Protein AF-C4JZL5-F1 (afdb_monomer)

Solvent-accessible surface area (backbone atoms only — not comparable to full-atom values): 5413 Å² total; per-residue (Å²): 125,103,52,83,99,60,84,86,86,82,87,88,71,84,86,73,76,59,43,67,40,71,59,50,88,80,47,56,72,69,58,45,52,53,51,50,54,26,41,52,55,42,51,53,53,38,47,75,72,73,48,61,87,78,72,85,53,43,79,27,32,28,41,20,84,89,76,59,42,48,49,70,49,85,73,55,89,65,82,85,79,87,125

Organism: Uncinocarpus reesii (strain UAMH 1704) (NCBI:txid336963)

InterPro domains:
  IPR011009 Protein kinase-like domain superfamily [SSF56112] (9-73)

Foldseek 3Di:
DPDDPDDDDDDDDDDDDFDQCLCVVVDDPVVNVLLVVQVVVQVVVCVVVVFDAPDPDSRQWGADPVVSHIGGPPRDDDPPPPD

Radius of gyration: 15.66 Å; Cα contacts (8 Å, |Δi|>4): 76; chains: 1; bounding box: 35×31×49 Å

Nearest PDB structures (foldseek):
  4lrj-assembly1_A  TM=8.281E-01  e=2.670E-02  Escherichia coli O157:H7
  4lrj-assembly2_B  TM=7.960E-01  e=3.536E-02  Escherichia coli O157:H7
  7udq-assembly2_B  TM=6.472E-01  e=1.545E-01  Homo sapiens
  6yll-assembly2_B  TM=7.180E-01  e=1.103E+00  Homo sapiens
  7wcx-assembly1_A  TM=5.268E-01  e=1.934E+00  Homo sapiens

Structure (mmCIF, N/CA/C/O backbone):
data_AF-C4JZL5-F1
#
_entry.id   AF-C4JZL5-F1
#
loop_
_atom_site.group_PDB
_atom_site.id
_atom_site.type_symbol
_atom_site.label_atom_id
_atom_site.label_alt_id
_atom_site.label_comp_id
_atom_site.label_asym_id
_atom_site.label_entity_id
_atom_site.label_seq_id
_atom_site.pdbx_PDB_ins_code
_atom_site.Cartn_x
_atom_site.Cartn_y
_atom_site.Cartn_z
_atom_site.occupancy
_atom_site.B_iso_or_equiv
_atom_site.auth_seq_id
_atom_site.auth_comp_id
_atom_site.auth_asym_id
_atom_site.auth_atom_id
_atom_site.pdbx_PDB_model_num
ATOM 1 N N . MET A 1 1 ? 5.511 5.426 -34.686 1.00 56.84 1 MET A N 1
ATOM 2 C CA . MET A 1 1 ? 5.234 4.784 -33.378 1.00 56.84 1 MET A CA 1
ATOM 3 C C . MET A 1 1 ? 6.418 5.083 -32.467 1.00 56.84 1 MET A C 1
ATOM 5 O O . MET A 1 1 ? 7.529 4.947 -32.961 1.00 56.84 1 MET A O 1
ATOM 9 N N . PRO A 1 2 ? 6.233 5.544 -31.217 1.00 76.88 2 PRO A N 1
ATOM 10 C CA . PRO A 1 2 ? 7.304 6.180 -30.440 1.00 76.88 2 PRO A CA 1
ATOM 11 C C . PRO A 1 2 ? 8.334 5.210 -29.834 1.00 76.88 2 PRO A C 1
ATOM 13 O O . PRO A 1 2 ? 9.107 5.622 -28.980 1.00 76.88 2 PRO A O 1
ATOM 16 N N . VAL A 1 3 ? 8.375 3.943 -30.258 1.00 81.00 3 VAL A N 1
ATOM 17 C CA . VAL A 1 3 ? 9.332 2.961 -29.730 1.00 81.00 3 VAL A CA 1
ATOM 18 C C . VAL A 1 3 ? 9.932 2.136 -30.878 1.00 81.00 3 VAL A C 1
ATOM 20 O O . VAL A 1 3 ? 9.444 1.043 -31.165 1.00 81.00 3 VAL A O 1
ATOM 23 N N . PRO A 1 4 ? 10.940 2.658 -31.603 1.00 85.12 4 PRO A N 1
ATOM 24 C CA . PRO A 1 4 ? 11.702 1.859 -32.560 1.00 85.12 4 PRO A CA 1
ATOM 25 C C . PRO A 1 4 ? 12.407 0.713 -31.821 1.00 85.12 4 PRO A C 1
ATOM 27 O O . PRO A 1 4 ? 13.082 0.962 -30.827 1.00 85.12 4 PRO A O 1
ATOM 30 N N . GLU A 1 5 ? 12.210 -0.524 -32.283 1.00 88.00 5 GLU A N 1
ATOM 31 C CA . GLU A 1 5 ? 12.811 -1.762 -31.737 1.00 88.00 5 GLU A CA 1
ATOM 32 C C . GLU A 1 5 ? 12.449 -2.128 -30.283 1.00 88.00 5 GLU A C 1
ATOM 34 O O . GLU A 1 5 ? 12.992 -3.084 -29.732 1.00 88.00 5 GLU A O 1
ATOM 39 N N . GLY A 1 6 ? 11.503 -1.426 -29.657 1.00 85.00 6 GLY A N 1
ATOM 40 C CA . GLY A 1 6 ? 11.053 -1.731 -28.298 1.00 85.00 6 GLY A CA 1
ATOM 41 C C . GLY A 1 6 ? 9.582 -2.127 -28.216 1.00 85.00 6 GLY A C 1
ATOM 42 O O . GLY A 1 6 ? 8.871 -2.231 -29.215 1.00 85.00 6 GLY A O 1
ATOM 43 N N . TYR A 1 7 ? 9.117 -2.336 -26.987 1.00 87.38 7 TYR A N 1
ATOM 44 C CA . TYR A 1 7 ? 7.727 -2.653 -26.679 1.00 87.38 7 TYR A CA 1
ATOM 45 C C . TYR A 1 7 ? 7.217 -1.777 -25.533 1.00 87.38 7 TYR A C 1
ATOM 47 O O . TYR A 1 7 ? 7.988 -1.293 -24.706 1.00 87.38 7 TYR A O 1
ATOM 55 N N . ILE A 1 8 ? 5.902 -1.576 -25.490 1.00 87.69 8 ILE A N 1
ATOM 56 C CA . ILE A 1 8 ? 5.217 -0.942 -24.363 1.00 87.69 8 ILE A CA 1
ATOM 57 C C . ILE A 1 8 ? 4.504 -2.051 -23.596 1.00 87.69 8 ILE A C 1
ATOM 59 O O . ILE A 1 8 ? 3.705 -2.786 -24.174 1.00 87.69 8 ILE A O 1
ATOM 63 N N . LEU A 1 9 ? 4.794 -2.171 -22.302 1.00 83.62 9 LEU A N 1
ATOM 64 C CA . LEU A 1 9 ? 4.096 -3.084 -21.404 1.00 83.62 9 LEU A CA 1
ATOM 65 C C . LEU A 1 9 ? 3.013 -2.315 -20.646 1.00 83.62 9 LEU A C 1
ATOM 67 O O . LEU A 1 9 ? 3.312 -1.355 -19.937 1.00 83.62 9 LEU A O 1
ATOM 71 N N . PHE A 1 10 ? 1.765 -2.761 -20.764 1.00 84.38 10 PHE A N 1
ATOM 72 C CA . PHE A 1 10 ? 0.664 -2.284 -19.935 1.00 84.38 10 PHE A CA 1
ATOM 73 C C . PHE A 1 10 ? 0.348 -3.340 -18.879 1.00 84.38 10 PHE A C 1
ATOM 75 O O . PHE A 1 10 ? 0.075 -4.490 -19.218 1.00 84.38 10 PHE A O 1
ATOM 82 N N . ILE A 1 11 ? 0.363 -2.947 -17.606 1.00 81.31 11 ILE A N 1
ATOM 83 C CA . ILE A 1 11 ? -0.118 -3.784 -16.505 1.00 81.31 11 ILE A CA 1
ATOM 84 C C . ILE A 1 11 ? -1.504 -3.267 -16.131 1.00 81.31 11 ILE A C 1
ATOM 86 O O . ILE A 1 11 ? -1.645 -2.137 -15.665 1.00 81.31 11 ILE A O 1
ATOM 90 N N . VAL A 1 12 ? -2.530 -4.083 -16.366 1.00 85.81 12 VAL A N 1
ATOM 91 C CA . VAL A 1 12 ? -3.906 -3.774 -15.965 1.00 85.81 12 VAL A CA 1
ATOM 92 C C . VAL A 1 12 ? -4.164 -4.450 -14.626 1.00 85.81 12 VAL A C 1
ATOM 94 O O . VAL A 1 12 ? -4.018 -5.663 -14.505 1.00 85.81 12 VAL A O 1
ATOM 97 N N . MET A 1 13 ? -4.530 -3.658 -13.624 1.00 84.00 13 MET A N 1
ATOM 98 C CA . MET A 1 13 ? -4.843 -4.128 -12.275 1.00 84.00 13 MET A CA 1
ATOM 99 C C . MET A 1 13 ? -6.235 -3.653 -11.873 1.00 84.00 13 MET A C 1
ATOM 101 O O . MET A 1 13 ? -6.762 -2.690 -12.437 1.00 84.00 13 MET A O 1
ATOM 105 N N . GLU A 1 14 ? -6.824 -4.317 -10.881 1.00 86.00 14 GLU A N 1
ATOM 106 C CA . GLU A 1 14 ? -8.051 -3.838 -10.254 1.00 86.00 14 GLU A CA 1
ATOM 107 C C . GLU A 1 14 ? -7.821 -2.453 -9.634 1.00 86.00 14 GLU A C 1
ATOM 109 O O . GLU A 1 14 ? -6.803 -2.192 -8.988 1.00 86.00 14 GLU A O 1
ATOM 114 N N . LYS A 1 15 ? -8.783 -1.548 -9.832 1.00 84.56 15 LYS A N 1
ATOM 115 C CA . LYS A 1 15 ? -8.755 -0.241 -9.181 1.00 84.56 15 LYS A CA 1
ATOM 116 C C . LYS A 1 15 ? -9.115 -0.416 -7.708 1.00 84.56 15 LYS A C 1
ATOM 118 O O . LYS A 1 15 ? -10.286 -0.580 -7.374 1.00 84.56 15 LYS A O 1
ATOM 123 N N . VAL A 1 16 ? -8.115 -0.324 -6.839 1.00 85.38 16 VAL A N 1
ATOM 124 C CA . VAL A 1 16 ? -8.326 -0.408 -5.390 1.00 85.38 16 VAL A CA 1
ATOM 125 C C . VAL A 1 16 ? -9.044 0.841 -4.852 1.00 85.38 16 VAL A C 1
ATOM 127 O O . VAL A 1 16 ? -8.834 1.948 -5.365 1.00 85.38 16 VAL A O 1
ATOM 130 N N . PRO A 1 17 ? -9.904 0.693 -3.828 1.00 86.12 17 PRO A N 1
ATOM 131 C CA . PRO A 1 17 ? -10.470 1.823 -3.105 1.00 86.12 17 PRO A CA 1
ATOM 132 C C . PRO A 1 17 ? -9.415 2.477 -2.200 1.00 86.12 17 PRO A C 1
ATOM 134 O O . PRO A 1 17 ? -8.361 1.908 -1.923 1.00 86.12 17 PRO A O 1
ATOM 137 N N . GLY A 1 18 ? -9.736 3.664 -1.691 1.00 85.75 18 GLY A N 1
ATOM 138 C CA . GLY A 1 18 ? -8.898 4.378 -0.733 1.00 85.75 18 GLY A CA 1
ATOM 139 C C . GLY A 1 18 ? -8.199 5.596 -1.319 1.00 85.75 18 GLY A C 1
ATOM 140 O O . GLY A 1 18 ? -8.380 5.967 -2.480 1.00 85.75 18 GLY A O 1
ATOM 141 N N . GLU A 1 19 ? -7.420 6.244 -0.469 1.00 87.56 19 GLU A N 1
ATOM 142 C CA . GLU A 1 19 ? -6.756 7.510 -0.749 1.00 87.56 19 GLU A CA 1
ATOM 143 C C . GLU A 1 19 ? -5.240 7.371 -0.667 1.00 87.56 19 GLU A C 1
ATOM 145 O O . GLU A 1 19 ? -4.710 6.516 0.046 1.00 87.56 19 GLU A O 1
ATOM 150 N N . SER A 1 20 ? -4.548 8.215 -1.431 1.00 85.81 20 SER A N 1
ATOM 151 C CA . SER A 1 20 ? -3.093 8.289 -1.391 1.00 85.81 20 SER A CA 1
ATOM 152 C C . SER A 1 20 ? -2.633 8.865 -0.054 1.00 85.81 20 SER A C 1
ATOM 154 O O . SER A 1 20 ? -3.191 9.846 0.431 1.00 85.81 20 SER A O 1
ATOM 156 N N . LEU A 1 21 ? -1.571 8.295 0.510 1.00 87.31 21 LEU A N 1
ATOM 157 C CA . LEU A 1 21 ? -1.004 8.720 1.790 1.00 87.31 21 LEU A CA 1
ATOM 158 C C . LEU A 1 21 ? 0.028 9.854 1.673 1.00 87.31 21 LEU A C 1
ATOM 160 O O . LEU A 1 21 ? 0.845 10.041 2.573 1.00 87.31 21 LEU A O 1
ATOM 164 N N . VAL A 1 22 ? 0.017 10.635 0.589 1.00 88.38 22 VAL A N 1
ATOM 165 C CA . VAL A 1 22 ? 0.952 1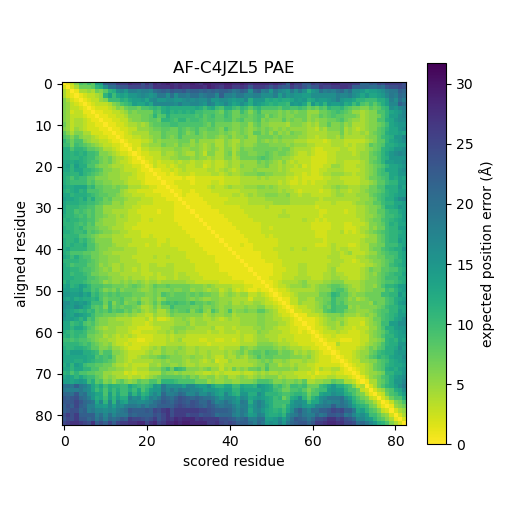1.766 0.393 1.00 88.38 22 VAL A CA 1
ATOM 166 C C . VAL A 1 22 ? 0.857 12.798 1.523 1.00 88.38 22 VAL A C 1
ATOM 168 O O . VAL A 1 22 ? 1.861 13.399 1.901 1.00 88.38 22 VAL A O 1
ATOM 171 N N . ASP A 1 23 ? -0.326 12.965 2.109 1.00 89.50 23 ASP A N 1
ATOM 172 C CA . ASP A 1 23 ? -0.597 13.890 3.208 1.00 89.50 23 ASP A CA 1
ATOM 173 C C . ASP A 1 23 ? -0.457 13.255 4.605 1.00 89.50 23 ASP A C 1
ATOM 175 O O . ASP A 1 23 ? -0.779 13.894 5.605 1.00 89.50 23 ASP A O 1
ATOM 179 N N . PHE A 1 24 ? 0.038 12.014 4.700 1.00 89.50 24 PHE A N 1
ATOM 180 C CA . PHE A 1 24 ? 0.047 11.211 5.928 1.00 89.50 24 PHE A CA 1
ATOM 181 C C . PHE A 1 24 ? 0.568 11.961 7.160 1.00 89.50 24 PHE A C 1
ATOM 183 O O . PHE A 1 24 ? 0.003 11.845 8.246 1.00 89.50 24 PHE A O 1
ATOM 190 N N . TRP A 1 25 ? 1.631 12.752 7.005 1.00 91.12 25 TRP A N 1
ATOM 191 C CA . TRP A 1 25 ? 2.258 13.476 8.114 1.00 91.12 25 TRP A CA 1
ATOM 192 C C . TRP A 1 25 ? 1.412 14.623 8.672 1.00 91.12 25 TRP A C 1
ATOM 194 O O . TRP A 1 25 ? 1.607 14.996 9.827 1.00 91.12 25 TRP A O 1
ATOM 204 N N . TYR A 1 26 ? 0.468 15.140 7.887 1.00 93.50 26 TYR A N 1
ATOM 205 C CA . TYR A 1 26 ? -0.456 16.200 8.291 1.00 93.50 26 TYR A CA 1
ATOM 206 C C . TYR A 1 26 ? -1.723 15.659 8.963 1.00 93.50 26 TYR A C 1
ATOM 208 O O . TYR A 1 26 ? -2.517 16.435 9.492 1.00 93.50 26 TYR A O 1
ATOM 216 N N . ARG A 1 27 ? -1.915 14.334 8.968 1.00 90.75 27 ARG A N 1
ATOM 217 C CA . ARG A 1 27 ? -3.086 13.694 9.573 1.00 90.75 27 ARG A CA 1
ATOM 218 C C . ARG A 1 27 ? -3.001 13.679 11.106 1.00 90.75 27 ARG A C 1
ATOM 220 O O . ARG A 1 27 ? -1.897 13.617 11.667 1.00 90.75 27 ARG A O 1
ATOM 227 N N . PRO A 1 28 ? -4.152 13.679 11.805 1.00 94.56 28 PRO A N 1
ATOM 228 C CA . PRO A 1 28 ? -4.204 13.549 13.257 1.00 94.56 28 PRO A CA 1
ATOM 229 C C . PRO A 1 28 ? -3.402 12.342 13.776 1.00 94.56 28 PRO A C 1
ATOM 231 O O . PRO A 1 28 ? -3.307 11.317 13.094 1.00 94.56 28 PRO A O 1
ATOM 234 N N . PRO A 1 29 ? -2.816 12.417 14.986 1.00 93.50 29 PRO A N 1
ATOM 235 C CA . PRO A 1 29 ? -2.063 11.305 15.570 1.00 93.50 29 PRO A CA 1
ATOM 236 C C . PRO A 1 29 ? -2.835 9.979 15.604 1.00 93.50 29 PRO A C 1
ATOM 238 O O . PRO A 1 29 ? -2.259 8.941 15.288 1.00 93.50 29 PRO A O 1
ATOM 241 N N . GLU A 1 30 ? -4.129 10.016 15.927 1.00 92.19 30 GLU A N 1
ATOM 242 C CA . GLU A 1 30 ? -4.963 8.811 16.007 1.00 92.19 30 GLU A CA 1
ATOM 243 C C . GLU A 1 30 ? -5.152 8.132 14.645 1.00 92.19 30 GLU A C 1
ATOM 245 O O . GLU A 1 30 ? -5.019 6.910 14.534 1.00 92.19 30 GLU A O 1
ATOM 250 N N . ASP A 1 31 ? -5.365 8.922 13.591 1.00 90.38 31 ASP A N 1
ATOM 251 C CA . ASP A 1 31 ? -5.498 8.414 12.224 1.00 90.38 31 ASP A CA 1
ATOM 252 C C . ASP A 1 31 ? -4.191 7.800 11.732 1.00 90.38 31 ASP A C 1
ATOM 254 O O . ASP A 1 31 ? -4.184 6.709 11.158 1.00 90.38 31 ASP A O 1
ATOM 258 N N . ARG A 1 32 ? -3.061 8.462 12.011 1.00 92.38 32 ARG A N 1
ATOM 259 C CA . ARG A 1 32 ? -1.735 7.937 11.664 1.00 92.38 32 ARG A CA 1
ATOM 260 C C . ARG A 1 32 ? -1.475 6.592 12.329 1.00 92.38 32 ARG A C 1
ATOM 262 O O . ARG A 1 32 ? -0.934 5.692 11.688 1.00 92.38 32 ARG A O 1
ATOM 269 N N . GLU A 1 33 ? -1.877 6.433 13.586 1.00 93.19 33 GLU A N 1
ATOM 270 C CA . GLU A 1 33 ? -1.700 5.178 14.313 1.00 93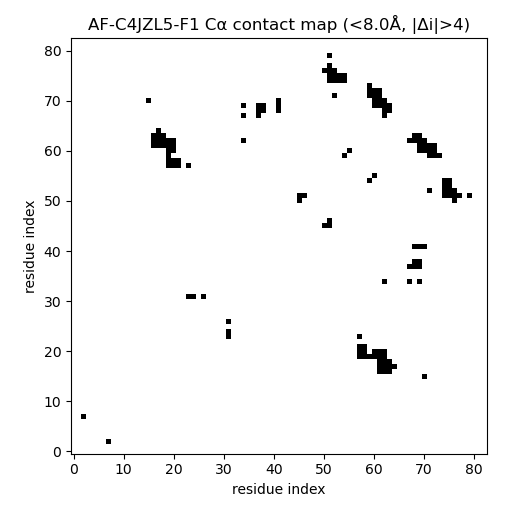.19 33 GLU A CA 1
ATOM 271 C C . GLU A 1 33 ? -2.608 4.066 13.769 1.00 93.19 33 GLU A C 1
ATOM 273 O O . GLU A 1 33 ? -2.175 2.922 13.623 1.00 93.19 33 GLU A O 1
ATOM 278 N N . LYS A 1 34 ? -3.846 4.394 13.378 1.00 90.31 34 LYS A N 1
ATOM 279 C CA . LYS A 1 34 ? -4.734 3.442 12.695 1.00 90.31 34 LYS A CA 1
ATOM 280 C C . LYS A 1 34 ? -4.130 2.959 11.373 1.00 90.31 34 LYS A C 1
ATOM 282 O O . LYS A 1 34 ? -4.018 1.752 11.161 1.00 90.31 34 LYS A O 1
ATOM 287 N N . ILE A 1 35 ? -3.656 3.888 10.544 1.00 90.50 35 ILE A N 1
ATOM 288 C CA . ILE A 1 35 ? -3.007 3.587 9.260 1.00 90.50 35 ILE A CA 1
ATOM 289 C C . ILE A 1 35 ? -1.770 2.702 9.463 1.00 90.50 35 ILE A C 1
ATOM 291 O O . ILE A 1 35 ? -1.590 1.726 8.740 1.00 90.50 35 ILE A O 1
ATOM 295 N N . ARG A 1 36 ? -0.935 2.985 10.473 1.00 91.62 36 ARG A N 1
ATOM 296 C CA . ARG A 1 36 ? 0.254 2.172 10.790 1.00 91.62 36 ARG A CA 1
ATOM 297 C C . ARG A 1 36 ? -0.091 0.732 11.158 1.00 91.62 36 ARG A C 1
ATOM 299 O O . ARG A 1 36 ? 0.603 -0.187 10.725 1.00 91.62 36 ARG A O 1
ATOM 306 N N . ARG A 1 37 ? -1.163 0.515 11.925 1.00 91.50 37 ARG A N 1
ATOM 307 C CA . ARG A 1 37 ? -1.627 -0.843 12.256 1.00 91.50 37 ARG A CA 1
ATOM 308 C C . ARG A 1 37 ? -2.102 -1.601 11.017 1.00 91.50 37 ARG A C 1
ATOM 310 O O . ARG A 1 37 ? -1.757 -2.772 10.870 1.00 91.50 37 ARG A O 1
ATOM 317 N N . ALA A 1 38 ? -2.848 -0.947 10.127 1.00 88.88 38 ALA A N 1
ATOM 318 C CA . ALA A 1 38 ? -3.297 -1.550 8.871 1.00 88.88 38 ALA A CA 1
ATOM 319 C C . ALA A 1 38 ? -2.119 -1.866 7.930 1.00 88.88 38 ALA A C 1
ATOM 321 O O . ALA A 1 38 ? -2.049 -2.964 7.371 1.00 88.88 38 ALA A O 1
ATOM 322 N N . PHE A 1 39 ? -1.154 -0.946 7.825 1.00 88.88 39 PHE A N 1
ATOM 323 C CA . PHE A 1 39 ? 0.094 -1.15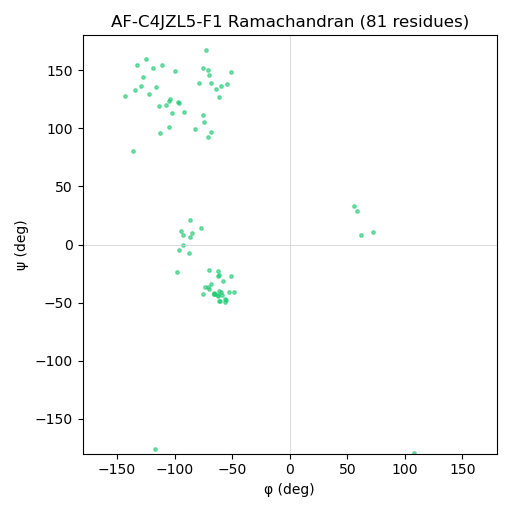1 7.087 1.00 88.88 39 PHE A CA 1
ATOM 324 C C . PHE A 1 39 ? 0.838 -2.386 7.588 1.00 88.88 39 PHE A C 1
ATOM 326 O O . PHE A 1 39 ? 1.186 -3.254 6.795 1.00 88.88 39 PHE A O 1
ATOM 333 N N . ARG A 1 40 ? 1.019 -2.504 8.910 1.00 90.00 40 ARG A N 1
ATOM 334 C CA . ARG A 1 40 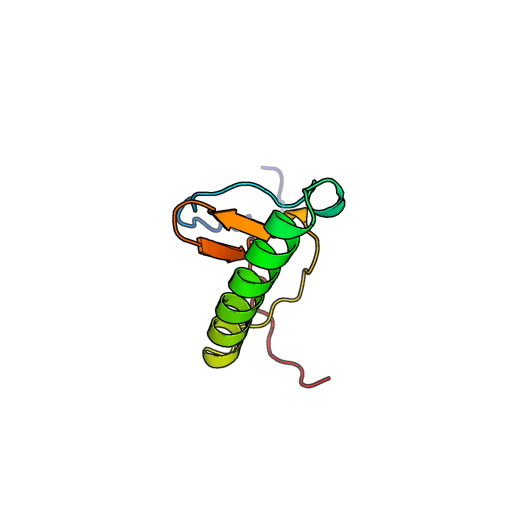? 1.721 -3.637 9.517 1.00 90.00 40 ARG A CA 1
ATOM 335 C C . ARG A 1 40 ? 1.104 -4.983 9.129 1.00 90.00 40 ARG A C 1
ATOM 337 O O . ARG A 1 40 ? 1.829 -5.883 8.729 1.00 90.00 40 ARG A O 1
ATOM 344 N N . ARG A 1 41 ? -0.221 -5.113 9.212 1.00 89.38 41 ARG A N 1
ATOM 345 C CA . ARG A 1 41 ? -0.909 -6.358 8.833 1.00 89.38 41 ARG A CA 1
ATOM 346 C C . ARG A 1 41 ? -0.708 -6.682 7.353 1.00 89.38 41 ARG A C 1
ATOM 348 O O . ARG A 1 41 ? -0.406 -7.816 7.006 1.00 89.38 41 ARG A O 1
ATOM 355 N N . SER A 1 42 ? -0.836 -5.668 6.501 1.00 86.75 42 SER A N 1
ATOM 356 C CA . SER A 1 42 ? -0.773 -5.834 5.046 1.00 86.75 42 SER A CA 1
ATOM 357 C C . SER A 1 42 ? 0.648 -6.152 4.562 1.00 86.75 42 SER A C 1
ATOM 359 O O . SER A 1 42 ? 0.821 -6.958 3.654 1.00 86.75 42 SER A O 1
ATOM 361 N N . ILE A 1 43 ? 1.681 -5.565 5.182 1.00 85.81 43 ILE A N 1
ATOM 362 C CA . ILE A 1 43 ? 3.080 -5.862 4.840 1.00 85.81 43 ILE A CA 1
ATOM 363 C C . ILE A 1 43 ? 3.510 -7.241 5.358 1.00 85.81 43 ILE A C 1
ATOM 365 O O . ILE A 1 43 ? 4.231 -7.953 4.666 1.00 85.81 43 ILE A O 1
ATOM 369 N N . GLU A 1 44 ? 3.030 -7.651 6.538 1.00 88.88 44 GLU A N 1
ATOM 370 C CA . GLU A 1 44 ? 3.245 -9.004 7.064 1.00 88.88 44 GLU A CA 1
ATOM 371 C C . GLU A 1 44 ? 2.610 -10.057 6.139 1.00 88.88 44 GLU A C 1
ATOM 373 O O . GLU A 1 44 ? 3.261 -11.047 5.802 1.00 88.88 44 GLU A O 1
ATOM 378 N N . GLU A 1 45 ? 1.387 -9.816 5.652 1.00 87.25 45 GLU A N 1
ATOM 379 C CA . GLU 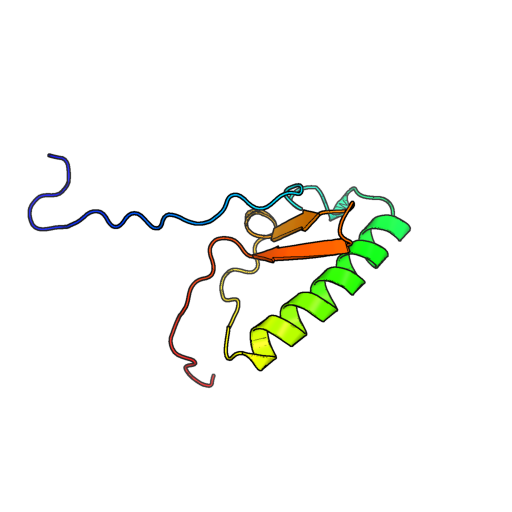A 1 45 ? 0.731 -10.663 4.647 1.00 87.25 45 GLU A CA 1
ATOM 380 C C . GLU A 1 45 ? 1.535 -10.706 3.338 1.00 87.25 45 GLU A C 1
ATOM 382 O O . GLU A 1 45 ? 1.851 -11.791 2.843 1.00 87.25 45 GLU A O 1
ATOM 387 N N . LEU A 1 46 ? 1.955 -9.547 2.816 1.00 84.62 46 LEU A N 1
ATOM 388 C CA . LEU A 1 46 ? 2.758 -9.459 1.594 1.00 84.62 46 LEU A CA 1
ATOM 389 C C . LEU A 1 46 ? 4.038 -10.299 1.694 1.00 84.62 46 LEU A C 1
ATOM 391 O O . LEU A 1 46 ?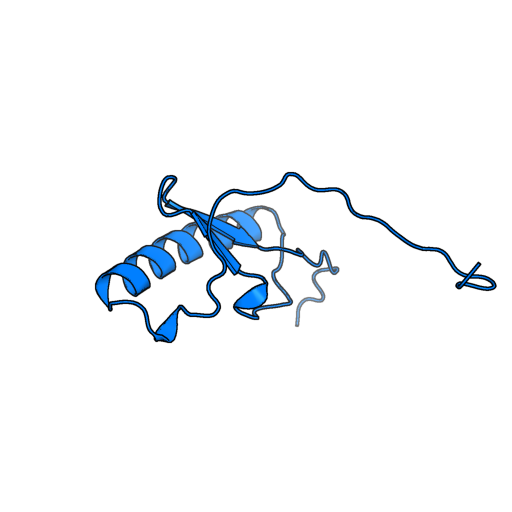 4.351 -11.076 0.789 1.00 84.62 46 LEU A O 1
ATOM 395 N N . TYR A 1 47 ? 4.759 -10.159 2.806 1.00 86.19 47 TYR A N 1
ATOM 396 C CA . TYR A 1 47 ? 6.005 -10.880 3.052 1.00 86.19 47 TYR A CA 1
ATOM 397 C C . TYR A 1 47 ? 5.768 -12.378 3.255 1.00 86.19 47 TYR A C 1
ATOM 399 O O . TYR A 1 47 ? 6.571 -13.185 2.787 1.00 86.19 47 TYR A O 1
ATOM 407 N N . SER A 1 48 ? 4.644 -12.776 3.864 1.00 88.12 48 SER A N 1
ATOM 408 C CA . SER A 1 48 ? 4.275 -14.193 4.003 1.00 88.12 48 SER A CA 1
ATOM 409 C C . SER A 1 48 ? 4.073 -14.898 2.653 1.00 88.12 48 SER A C 1
ATOM 411 O O . SER A 1 48 ? 4.315 -16.098 2.538 1.00 88.12 48 SER A O 1
ATOM 413 N N . HIS A 1 49 ? 3.707 -14.142 1.614 1.00 86.50 49 HIS A N 1
ATOM 414 C CA . HIS A 1 49 ? 3.544 -14.627 0.243 1.00 86.50 49 HIS A CA 1
ATOM 415 C C . HIS A 1 49 ? 4.798 -14.441 -0.631 1.00 86.50 49 HIS A C 1
ATOM 417 O O . HIS A 1 49 ? 4.735 -14.617 -1.847 1.00 86.50 49 HIS A O 1
ATOM 423 N N . GLY A 1 50 ? 5.945 -14.092 -0.035 1.00 82.88 50 GLY A N 1
ATOM 424 C CA . GLY A 1 50 ? 7.204 -13.866 -0.753 1.00 82.88 50 GLY A CA 1
ATOM 425 C C . GLY A 1 50 ? 7.236 -12.570 -1.569 1.00 82.88 50 GLY A C 1
ATOM 426 O O . GLY A 1 50 ? 8.155 -12.369 -2.364 1.00 82.88 50 GLY A O 1
ATOM 427 N N . GLY A 1 51 ? 6.248 -11.690 -1.388 1.00 80.19 51 GLY A N 1
ATOM 428 C CA . GLY A 1 51 ? 6.266 -10.348 -1.948 1.00 80.19 51 GLY A CA 1
ATOM 429 C C . GLY A 1 51 ? 7.300 -9.474 -1.243 1.00 80.19 51 GLY A C 1
ATOM 430 O O . GLY A 1 51 ? 7.578 -9.649 -0.061 1.00 80.19 51 GLY A O 1
ATOM 431 N N . MET A 1 52 ? 7.860 -8.505 -1.963 1.00 76.88 52 MET A N 1
ATOM 432 C CA . MET A 1 52 ? 8.772 -7.510 -1.404 1.00 76.88 52 MET A CA 1
ATOM 433 C C . MET A 1 52 ? 8.368 -6.133 -1.913 1.00 76.88 52 MET A C 1
ATOM 435 O O . MET A 1 52 ? 8.157 -5.946 -3.113 1.00 76.88 52 MET A O 1
ATOM 439 N N . GLN A 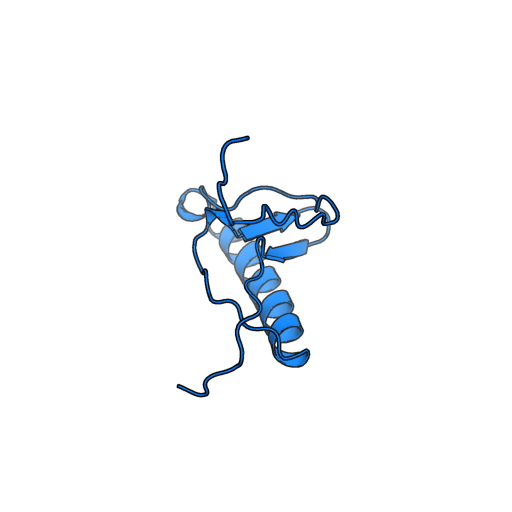1 53 ? 8.282 -5.160 -1.011 1.00 75.06 53 GLN A N 1
ATOM 440 C CA . GLN A 1 53 ? 8.065 -3.776 -1.395 1.00 75.06 53 GLN A CA 1
ATOM 441 C C . GLN A 1 53 ? 9.413 -3.078 -1.555 1.00 75.06 53 G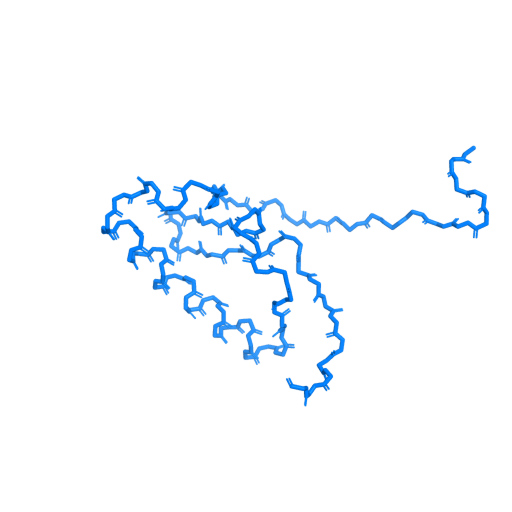LN A C 1
ATOM 443 O O . GLN A 1 53 ? 10.150 -2.924 -0.592 1.00 75.06 53 GLN A O 1
ATOM 448 N N . ARG A 1 54 ? 9.739 -2.677 -2.789 1.00 76.06 54 ARG A N 1
ATOM 449 C CA . ARG A 1 54 ? 10.991 -1.964 -3.103 1.00 76.06 54 ARG A CA 1
ATOM 450 C C . ARG A 1 54 ? 10.833 -0.450 -3.204 1.00 76.06 54 ARG A C 1
ATOM 452 O O . ARG A 1 54 ? 11.811 0.273 -3.070 1.00 76.06 54 ARG A O 1
ATOM 459 N N . ASP A 1 55 ? 9.622 0.027 -3.480 1.00 78.88 55 ASP A N 1
ATOM 460 C CA . ASP A 1 55 ? 9.332 1.453 -3.617 1.00 78.88 55 ASP A CA 1
ATOM 461 C C . ASP A 1 55 ? 8.426 1.900 -2.466 1.00 78.88 55 ASP A C 1
ATOM 463 O O . ASP A 1 55 ? 7.204 1.720 -2.479 1.00 78.88 55 ASP A O 1
ATOM 467 N N . GLU A 1 56 ? 9.068 2.435 -1.432 1.00 77.88 56 GLU A N 1
ATOM 468 C CA . GLU A 1 56 ? 8.468 2.808 -0.145 1.00 77.88 56 GLU A CA 1
ATOM 469 C C . GLU A 1 56 ? 7.870 4.228 -0.151 1.00 77.88 56 GLU A C 1
ATOM 471 O O . GLU A 1 56 ? 7.446 4.748 0.881 1.00 77.88 56 GLU A O 1
ATOM 476 N N . GLY A 1 57 ? 7.838 4.896 -1.309 1.00 81.38 57 GLY A N 1
ATOM 477 C CA . GLY A 1 57 ? 7.302 6.248 -1.406 1.00 81.38 57 GLY A CA 1
ATOM 478 C C . GLY A 1 57 ? 5.808 6.306 -1.075 1.00 81.38 57 GLY A C 1
ATOM 479 O O . GLY A 1 57 ? 5.024 5.561 -1.654 1.00 81.38 57 GLY A O 1
ATOM 480 N N . LEU A 1 58 ? 5.393 7.271 -0.240 1.00 82.81 58 LEU A N 1
ATOM 481 C CA . LEU A 1 58 ? 3.988 7.496 0.165 1.00 82.81 58 LEU A CA 1
ATOM 482 C C . LEU A 1 58 ? 2.997 7.592 -1.010 1.00 82.81 58 LEU A C 1
ATOM 484 O O . LEU A 1 58 ? 1.826 7.257 -0.859 1.00 82.81 58 LEU A O 1
ATOM 488 N N . ARG A 1 59 ? 3.466 8.014 -2.192 1.00 80.56 59 ARG A N 1
ATOM 489 C CA . ARG A 1 59 ? 2.674 8.073 -3.433 1.00 80.56 59 ARG A CA 1
ATOM 490 C C . ARG A 1 59 ? 2.164 6.703 -3.897 1.00 80.56 59 ARG A C 1
ATOM 492 O O . ARG A 1 59 ? 1.147 6.647 -4.573 1.00 80.56 59 ARG A O 1
ATOM 499 N N . ASN A 1 60 ? 2.869 5.633 -3.532 1.00 80.75 60 ASN A N 1
ATOM 500 C CA . ASN A 1 60 ? 2.530 4.258 -3.887 1.00 80.75 60 ASN A CA 1
ATOM 501 C C . ASN A 1 60 ? 1.665 3.572 -2.828 1.00 80.75 60 ASN A C 1
ATOM 503 O O . ASN A 1 60 ? 1.349 2.388 -2.944 1.00 80.75 60 ASN A O 1
ATOM 507 N N . LEU A 1 61 ? 1.347 4.297 -1.756 1.00 85.00 61 LEU A N 1
ATOM 508 C CA . LEU A 1 61 ? 0.670 3.768 -0.592 1.00 85.00 61 LEU A CA 1
ATOM 509 C C . LEU A 1 61 ? -0.757 4.289 -0.593 1.00 85.00 61 LEU A C 1
ATOM 511 O O . LEU A 1 61 ? -0.996 5.500 -0.551 1.00 85.00 61 LEU A O 1
ATOM 515 N N . HIS A 1 62 ? -1.695 3.355 -0.632 1.00 88.75 62 HIS A N 1
ATOM 516 C CA . HIS A 1 62 ? -3.116 3.644 -0.580 1.00 88.75 62 HIS A CA 1
ATOM 517 C C . HIS A 1 62 ? -3.714 3.044 0.680 1.00 88.75 62 HIS A C 1
ATOM 519 O O . HIS A 1 62 ? -3.452 1.893 1.025 1.00 88.75 62 HIS A O 1
ATOM 525 N N . TYR A 1 63 ? -4.543 3.825 1.358 1.00 89.12 63 TYR A N 1
ATOM 526 C CA . TYR A 1 63 ? -5.256 3.374 2.541 1.00 89.12 63 TYR A CA 1
ATOM 527 C C . TYR A 1 63 ? -6.757 3.521 2.339 1.00 89.12 63 TYR A C 1
ATOM 529 O O . TYR A 1 63 ? -7.246 4.588 1.963 1.00 89.12 63 TYR A O 1
ATOM 537 N N . ASP A 1 64 ? -7.493 2.447 2.606 1.00 89.00 64 ASP A N 1
ATOM 538 C CA . ASP A 1 64 ? -8.947 2.456 2.624 1.00 89.00 64 ASP A CA 1
ATOM 539 C C . ASP A 1 64 ? -9.454 2.416 4.066 1.00 89.00 64 ASP A C 1
ATOM 541 O O . ASP A 1 64 ? -9.537 1.365 4.705 1.00 89.00 64 ASP A O 1
ATOM 545 N N . ALA A 1 65 ? -9.854 3.585 4.565 1.00 85.19 65 ALA A N 1
ATOM 546 C CA . ALA A 1 65 ? -10.387 3.738 5.911 1.00 85.19 65 ALA A CA 1
ATOM 547 C C . ALA A 1 65 ? -11.687 2.950 6.156 1.00 85.19 65 ALA A C 1
ATOM 549 O O . ALA A 1 65 ? -11.992 2.662 7.318 1.00 85.19 65 ALA A O 1
ATOM 550 N N . LYS A 1 66 ? -12.449 2.613 5.098 1.00 85.19 66 LYS A N 1
ATOM 551 C CA . LYS A 1 66 ? -13.710 1.862 5.217 1.00 85.19 66 LYS A CA 1
ATOM 552 C C . LYS A 1 66 ? -13.463 0.389 5.502 1.00 85.19 66 LYS A C 1
ATOM 554 O O . LYS A 1 66 ? -14.164 -0.188 6.327 1.00 85.19 66 LYS A O 1
ATOM 559 N N . SER A 1 67 ? -12.492 -0.206 4.815 1.00 83.69 67 SER A N 1
ATOM 560 C CA . SER A 1 67 ? -12.145 -1.619 4.988 1.00 83.69 67 SER A CA 1
ATOM 561 C C . SER A 1 67 ? -10.982 -1.855 5.956 1.00 83.69 67 SER A C 1
ATOM 563 O O . SER A 1 67 ? -10.706 -3.009 6.269 1.00 83.69 67 SER A O 1
ATOM 565 N N . ASP A 1 68 ? -10.337 -0.792 6.459 1.00 83.75 68 ASP A N 1
ATOM 566 C CA . ASP A 1 68 ? -9.120 -0.859 7.291 1.00 83.75 68 ASP A CA 1
ATOM 567 C C . ASP A 1 68 ? -7.988 -1.624 6.580 1.00 83.75 68 ASP A C 1
ATOM 569 O O . ASP A 1 68 ? -7.192 -2.330 7.202 1.00 83.75 68 ASP A O 1
ATOM 573 N N . LYS A 1 69 ? -7.946 -1.502 5.246 1.00 83.25 69 LYS A N 1
ATOM 574 C CA . LYS A 1 69 ? -6.982 -2.178 4.375 1.00 83.25 69 LYS A CA 1
ATOM 575 C C . LYS A 1 69 ? -6.000 -1.201 3.768 1.00 83.25 69 LYS A C 1
ATOM 577 O O . LYS A 1 69 ? -6.283 -0.016 3.579 1.00 83.25 69 LYS A O 1
ATOM 582 N N . TRP A 1 70 ? -4.840 -1.742 3.440 1.00 83.31 70 TRP A N 1
ATOM 583 C CA . TRP A 1 70 ? -3.735 -0.990 2.893 1.00 83.31 70 TRP A CA 1
ATOM 584 C C . TRP A 1 70 ? -3.219 -1.664 1.619 1.00 83.31 70 TRP A C 1
ATOM 586 O O . TRP A 1 70 ? -3.109 -2.887 1.563 1.00 83.31 70 TRP A O 1
ATOM 596 N N . TYR A 1 71 ? -2.940 -0.864 0.592 1.00 83.12 71 TYR A N 1
ATOM 597 C CA . TYR A 1 71 ? -2.589 -1.326 -0.750 1.00 83.12 71 TYR A CA 1
ATOM 598 C C . TYR A 1 71 ? -1.280 -0.686 -1.229 1.00 83.12 71 TYR A C 1
ATOM 600 O O . TYR A 1 71 ? -1.025 0.495 -0.979 1.00 83.12 71 TYR A O 1
ATOM 608 N N . VAL A 1 72 ? -0.485 -1.463 -1.973 1.00 76.62 72 VAL A N 1
ATOM 609 C CA . VAL A 1 72 ? 0.804 -1.060 -2.563 1.00 76.62 72 VAL A CA 1
ATOM 610 C C . VAL A 1 72 ? 0.693 -1.036 -4.076 1.00 76.62 72 VAL A C 1
ATOM 612 O O . VAL A 1 72 ? 0.443 -2.076 -4.684 1.00 76.62 72 VAL A O 1
ATOM 615 N N . ILE A 1 73 ? 0.903 0.123 -4.701 1.00 74.69 73 ILE A N 1
ATOM 616 C CA . ILE A 1 73 ? 0.823 0.268 -6.159 1.00 74.69 73 ILE A CA 1
ATOM 617 C C . ILE A 1 73 ? 1.889 1.255 -6.669 1.00 74.69 73 ILE A C 1
ATOM 619 O O . ILE A 1 73 ? 1.887 2.392 -6.215 1.00 74.69 73 ILE A O 1
ATOM 623 N N . PRO A 1 74 ? 2.728 0.906 -7.666 1.00 67.56 74 PRO A N 1
ATOM 624 C CA . PRO A 1 74 ? 2.888 -0.417 -8.263 1.00 67.56 74 PRO A CA 1
ATOM 625 C C . PRO A 1 74 ? 3.757 -1.325 -7.383 1.00 67.56 74 PRO A C 1
ATOM 627 O O . PRO A 1 74 ? 4.786 -0.914 -6.847 1.00 67.56 74 PRO A O 1
ATOM 630 N N . MET A 1 75 ? 3.363 -2.593 -7.269 1.00 62.72 75 MET A N 1
ATOM 631 C CA . MET A 1 75 ? 4.218 -3.619 -6.682 1.00 62.72 75 MET A CA 1
ATOM 632 C C . MET A 1 75 ? 5.301 -4.005 -7.696 1.00 62.72 75 MET A C 1
ATOM 634 O O . MET A 1 75 ? 5.018 -4.612 -8.727 1.00 62.72 75 MET A O 1
ATOM 638 N N . CYS A 1 76 ? 6.555 -3.667 -7.407 1.00 57.78 76 CYS A N 1
ATOM 639 C CA . CYS A 1 76 ? 7.689 -4.163 -8.180 1.00 57.78 76 CYS A CA 1
ATOM 640 C C . CYS A 1 76 ? 8.071 -5.566 -7.686 1.00 57.78 76 CYS A C 1
ATOM 642 O O . CYS A 1 76 ? 8.780 -5.699 -6.690 1.00 57.78 76 CYS A O 1
ATOM 644 N N . CYS A 1 77 ? 7.639 -6.613 -8.392 1.00 51.41 77 CYS A N 1
ATOM 645 C CA . CYS A 1 77 ? 8.167 -7.966 -8.206 1.00 51.41 77 CYS A CA 1
ATOM 646 C C . CYS A 1 77 ? 9.599 -8.035 -8.761 1.00 51.41 77 CYS A C 1
ATOM 648 O O . CYS A 1 77 ?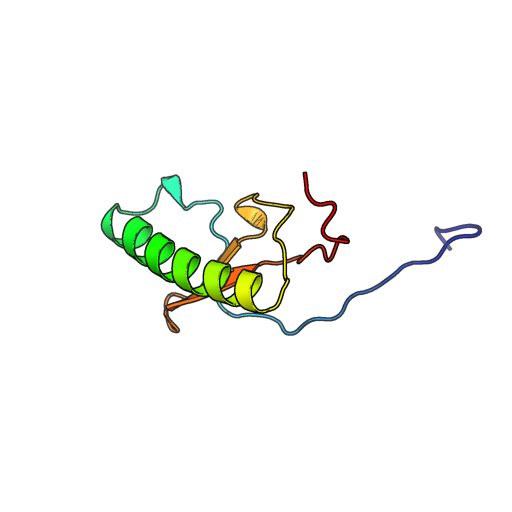 9.805 -8.262 -9.950 1.00 51.41 77 CYS A O 1
ATOM 650 N N . GLY A 1 78 ? 10.596 -7.802 -7.909 1.00 53.22 78 GLY A N 1
ATOM 651 C CA . GLY A 1 78 ? 11.991 -8.140 -8.195 1.00 53.22 78 GLY A CA 1
ATOM 652 C C . GLY A 1 78 ? 12.369 -9.461 -7.516 1.00 53.22 78 GLY A C 1
ATOM 653 O O . GLY A 1 78 ? 11.819 -9.749 -6.452 1.00 53.22 78 GLY A O 1
ATOM 654 N N . PRO A 1 79 ? 13.289 -10.266 -8.081 1.00 49.00 79 PRO A N 1
ATOM 655 C CA . PRO A 1 79 ? 13.823 -11.428 -7.378 1.00 49.00 79 PRO A CA 1
ATOM 656 C C . PRO A 1 79 ? 14.394 -10.998 -6.023 1.00 49.00 79 PRO A C 1
ATOM 658 O O . PRO A 1 79 ? 15.031 -9.951 -5.916 1.00 49.00 79 PRO A O 1
ATOM 661 N N . ASN A 1 80 ? 14.133 -11.796 -4.991 1.00 51.16 80 ASN A N 1
ATOM 662 C CA . ASN A 1 80 ? 14.629 -11.566 -3.641 1.00 51.16 80 ASN A CA 1
ATOM 663 C C . ASN A 1 80 ? 16.155 -11.779 -3.660 1.00 51.16 80 ASN A C 1
ATOM 665 O O . ASN A 1 80 ? 16.617 -12.917 -3.658 1.00 51.16 80 ASN A O 1
ATOM 669 N N . ASP A 1 81 ? 16.944 -10.708 -3.781 1.00 55.50 81 ASP A N 1
ATOM 670 C CA . ASP A 1 81 ? 18.405 -10.776 -3.938 1.00 55.50 81 ASP A CA 1
ATOM 671 C C . ASP A 1 81 ? 19.161 -10.892 -2.607 1.00 55.50 81 ASP A C 1
ATOM 673 O O . ASP A 1 81 ? 20.389 -10.838 -2.598 1.00 55.50 81 ASP A O 1
ATOM 677 N N . GLY A 1 82 ? 18.442 -11.128 -1.503 1.00 54.66 82 GLY A N 1
ATOM 678 C CA . GLY A 1 82 ? 19.015 -11.590 -0.236 1.00 54.66 82 GLY A CA 1
ATOM 679 C C . GLY A 1 82 ? 20.088 -10.676 0.357 1.00 54.66 82 GLY A C 1
ATOM 680 O O . GLY A 1 82 ? 20.991 -11.182 1.021 1.00 54.66 82 GLY A O 1
ATOM 681 N N . ARG A 1 83 ? 20.020 -9.366 0.092 1.00 42.59 83 ARG A N 1
ATOM 682 C CA . ARG A 1 83 ? 20.914 -8.367 0.690 1.00 42.59 83 ARG A CA 1
ATOM 683 C C . ARG A 1 83 ? 20.305 -7.732 1.925 1.00 42.59 83 ARG A C 1
ATOM 685 O O . ARG A 1 83 ? 19.099 -7.409 1.875 1.00 42.59 83 ARG A O 1
#

Sequence (83 aa):
MPVPEGYILFIVMEKVPGESLVDFWYRPPEDREKIRRAFRRSIEELYSHGGMQRDEGLRNLHYDAKSDKWYVIPMCCGPNDGR

Secondary structure (DSSP, 8-state):
---TT------------SEEGGGGGGS-HHHHHHHHHHHHHHHHHHHHTT-------GGGEEEETTTTEEEESS---------

Mean predicted aligned error: 7.59 Å

pLDDT: mean 81.68, std 11.61, range [42.59, 94.56]